Protein AF-A0A9W9JEL5-F1 (afdb_monomer)

Sequence (141 aa):
MINNSTTWATFFTIDSSAPKVDLIAATANKACPGEYGVVIDVTDKIFEVPSGVQWSGGKWTNNTCVVVATSTPTATPDPCRVHIDKAAVSGMEASITARICLGIVPPDYCPEDENSAIKQVALAGICCLLAAVGALGFFLA

Mean predicted aligned error: 15.76 Å

Secondary structure (DSSP, 8-state):
-EEEETTTEEEE---TTPPPP-HHHHHHS----TTS-----EEEEEEEPPTT---TTHHHHTTEEEEEPP--TT----GGG----HHHHHHHHHHHHHHHHTSSS--TTSPP-TTHHHHHHHHHHHHHHHHHHHHHHHS--

Foldseek 3Di:
DWDDDPPPDIDDDDDPPDDDDPLQVVQVDQPDDQPDDFDWAWDPDKDAADPPDDDPCCVPPVNIDTDTDDGDPPDRDRPNVDHQDPVNVVVVVVSVLVVQCPDPDHDPPRPDDPCVVVVVVVVVVVVVVVVVVVVVVVVVD

Solvent-accessible surface area (backbone atoms only — not comparable to full-atom values): 9070 Å² total; per-residue (Å²): 97,80,50,80,50,97,74,91,44,80,48,72,62,77,66,91,85,56,76,84,81,56,57,46,66,67,33,67,54,75,82,52,75,73,84,74,66,82,63,77,54,74,48,97,46,76,41,76,62,59,90,90,62,91,55,89,59,28,89,79,44,81,37,45,46,72,40,63,54,85,76,62,95,78,60,77,42,61,78,55,74,49,71,48,51,72,66,57,50,52,49,51,52,51,52,52,49,55,55,49,48,70,41,96,78,48,61,89,88,42,80,83,59,87,65,53,59,61,64,54,50,56,58,55,51,53,57,55,52,53,53,52,54,53,56,54,54,63,74,75,105

Organism: NCBI:txid70096

Radius of gyration: 23.56 Å; Cα contacts (8 Å, |Δi|>4): 93; chains: 1; bounding box: 64×42×49 Å

InterPro domains:
  IPR055560 Domain of unknown function DUF7136 [PF23584] (2-110)

pLDDT: mean 70.76, std 15.72, range [39.09, 92.56]

Structure (mmCIF, N/CA/C/O backbone):
data_AF-A0A9W9JEL5-F1
#
_entry.id   AF-A0A9W9JEL5-F1
#
loop_
_atom_site.group_PDB
_atom_site.id
_atom_site.type_symbol
_atom_site.label_atom_id
_atom_site.label_alt_id
_atom_site.label_comp_id
_atom_site.label_asym_id
_atom_site.label_entity_id
_atom_site.label_seq_id
_atom_site.pdbx_PDB_ins_code
_atom_site.Cartn_x
_atom_site.Cartn_y
_atom_site.Cartn_z
_atom_site.occupancy
_atom_site.B_iso_or_equiv
_atom_site.auth_seq_id
_atom_site.auth_comp_id
_atom_site.auth_asym_id
_atom_site.auth_atom_id
_atom_site.pdbx_PDB_model_num
ATOM 1 N N . MET A 1 1 ? 11.917 -10.452 12.059 1.00 39.09 1 MET A N 1
ATOM 2 C CA . MET A 1 1 ? 12.324 -9.684 13.261 1.00 39.09 1 MET A CA 1
ATOM 3 C C . MET A 1 1 ? 11.800 -8.266 13.101 1.00 39.09 1 MET A C 1
ATOM 5 O O . MET A 1 1 ? 12.069 -7.669 12.066 1.00 39.09 1 MET A O 1
ATOM 9 N N . ILE A 1 2 ? 10.995 -7.780 14.047 1.00 44.16 2 ILE A N 1
ATOM 10 C CA . ILE A 1 2 ? 10.493 -6.398 14.054 1.00 44.16 2 ILE A CA 1
ATOM 11 C C . ILE A 1 2 ? 11.455 -5.594 14.926 1.00 44.16 2 ILE A C 1
ATOM 13 O O . ILE A 1 2 ? 11.662 -5.965 16.079 1.00 44.16 2 ILE A O 1
ATOM 17 N N . ASN A 1 3 ? 12.067 -4.543 14.381 1.00 47.16 3 ASN A N 1
ATOM 18 C CA . ASN A 1 3 ? 12.926 -3.645 15.152 1.00 47.16 3 ASN A CA 1
ATOM 19 C C . ASN A 1 3 ? 12.360 -2.222 15.092 1.00 47.16 3 ASN A C 1
ATOM 21 O O . ASN A 1 3 ? 11.987 -1.739 14.020 1.00 47.16 3 ASN A O 1
ATOM 25 N N . ASN A 1 4 ? 12.264 -1.579 16.253 1.00 40.62 4 ASN A N 1
ATOM 26 C CA . ASN A 1 4 ? 11.774 -0.215 16.396 1.00 40.62 4 ASN A CA 1
ATOM 27 C C . ASN A 1 4 ? 12.989 0.715 16.453 1.00 40.62 4 ASN A C 1
ATOM 29 O O . ASN A 1 4 ? 13.763 0.663 17.408 1.00 40.62 4 ASN A O 1
ATOM 33 N N . SER A 1 5 ? 13.178 1.541 15.424 1.00 47.47 5 SER A N 1
ATOM 34 C CA . SER A 1 5 ? 14.114 2.657 15.508 1.00 47.47 5 SER A CA 1
ATOM 35 C C . SER A 1 5 ? 13.356 3.895 15.976 1.00 47.47 5 SER A C 1
ATOM 37 O O . SER A 1 5 ? 12.233 4.149 15.545 1.00 47.47 5 SER A O 1
ATOM 39 N N . THR A 1 6 ? 14.001 4.710 16.811 1.00 51.88 6 THR A N 1
ATOM 40 C CA . THR A 1 6 ? 13.500 5.986 17.362 1.00 51.88 6 THR A CA 1
ATOM 41 C C . THR A 1 6 ? 13.006 6.996 16.311 1.00 51.88 6 THR A C 1
ATOM 43 O O . THR A 1 6 ? 12.434 8.023 16.659 1.00 51.88 6 THR A O 1
ATOM 46 N N . THR A 1 7 ? 13.172 6.702 15.024 1.00 47.88 7 THR A N 1
ATOM 47 C CA . THR A 1 7 ? 12.652 7.423 13.861 1.00 47.88 7 THR A CA 1
ATOM 48 C C . THR A 1 7 ? 11.224 7.011 13.470 1.00 47.88 7 THR A C 1
ATOM 50 O O . THR A 1 7 ? 10.997 6.758 12.298 1.00 47.88 7 THR A O 1
ATOM 53 N N . TRP A 1 8 ? 10.263 6.915 14.403 1.00 56.91 8 TRP A N 1
ATOM 54 C CA . TRP A 1 8 ? 8.822 6.651 14.133 1.00 56.91 8 TRP A CA 1
ATOM 55 C C . TRP A 1 8 ? 8.512 5.626 13.017 1.00 56.91 8 TRP A C 1
ATOM 57 O O . TRP A 1 8 ? 7.495 5.717 12.330 1.00 56.91 8 TRP A O 1
ATOM 67 N N . ALA A 1 9 ? 9.393 4.651 12.811 1.00 49.25 9 ALA A N 1
ATOM 68 C CA . ALA A 1 9 ? 9.358 3.741 11.682 1.00 49.25 9 ALA A CA 1
ATOM 69 C C . ALA A 1 9 ? 9.508 2.329 12.221 1.00 49.25 9 ALA A C 1
ATOM 71 O O . ALA A 1 9 ? 10.389 2.034 13.030 1.00 49.25 9 ALA A O 1
ATOM 72 N N . THR A 1 10 ? 8.617 1.455 11.772 1.00 49.75 10 THR A N 1
ATOM 73 C CA . THR A 1 10 ? 8.676 0.035 12.100 1.00 49.75 10 THR A CA 1
ATOM 74 C C . THR A 1 10 ? 9.256 -0.696 10.905 1.00 49.75 10 THR A C 1
ATOM 76 O O . THR A 1 10 ? 8.650 -0.714 9.835 1.00 49.75 10 THR A O 1
ATOM 79 N N . PHE A 1 11 ? 10.428 -1.298 11.090 1.00 61.59 11 PHE A N 1
ATOM 80 C CA . PHE A 1 11 ? 11.055 -2.133 10.073 1.00 61.59 11 PHE A CA 1
ATOM 81 C C . PHE A 1 11 ? 10.802 -3.602 10.394 1.00 61.59 11 PHE A C 1
ATOM 83 O O . PHE A 1 11 ? 10.961 -4.041 11.537 1.00 61.59 11 PHE A O 1
ATOM 90 N N . PHE A 1 12 ? 10.436 -4.372 9.373 1.00 56.09 12 PHE A N 1
ATOM 91 C CA . PHE A 1 12 ? 10.282 -5.815 9.479 1.00 56.09 12 PHE A CA 1
ATOM 92 C C . PHE A 1 12 ? 10.898 -6.510 8.265 1.00 56.09 12 PHE A C 1
ATOM 94 O O . PHE A 1 12 ? 10.815 -6.030 7.137 1.00 56.09 12 PHE A O 1
ATOM 101 N N . THR A 1 13 ? 11.527 -7.653 8.520 1.00 67.31 13 THR A N 1
ATOM 102 C CA . THR A 1 13 ? 12.067 -8.546 7.488 1.00 67.31 13 THR A CA 1
ATOM 103 C C . THR A 1 13 ? 11.150 -9.750 7.351 1.00 67.31 13 THR A C 1
ATOM 105 O O . THR A 1 13 ? 10.830 -10.386 8.361 1.00 67.31 13 THR A O 1
ATOM 108 N N . ILE A 1 14 ? 10.763 -10.059 6.116 1.00 68.94 14 ILE A N 1
ATOM 109 C CA . ILE A 1 14 ? 10.078 -11.300 5.748 1.00 68.94 14 ILE A CA 1
ATOM 110 C C . ILE A 1 14 ? 11.075 -12.268 5.112 1.00 68.94 14 ILE A C 1
ATOM 112 O O . ILE A 1 14 ? 12.046 -11.842 4.486 1.00 68.94 14 ILE A O 1
ATOM 116 N N . ASP A 1 15 ? 10.841 -13.563 5.297 1.00 75.88 15 ASP A N 1
ATOM 117 C CA . ASP A 1 15 ? 11.594 -14.610 4.609 1.00 75.88 15 ASP A CA 1
ATOM 118 C C . ASP A 1 15 ? 11.243 -14.591 3.112 1.00 75.88 15 ASP A C 1
ATOM 120 O O . ASP A 1 15 ? 10.078 -14.410 2.754 1.00 75.88 15 ASP A O 1
ATOM 124 N N . SER A 1 16 ? 12.225 -14.774 2.228 1.00 74.06 16 SER A N 1
ATOM 125 C CA . SER A 1 16 ? 11.981 -14.826 0.781 1.00 74.06 16 SER A CA 1
ATOM 126 C C . SER A 1 16 ? 11.161 -16.049 0.358 1.00 74.06 16 SER A C 1
ATOM 128 O O . SER A 1 16 ? 10.552 -16.032 -0.708 1.00 74.06 16 SER A O 1
ATOM 130 N N . SER A 1 17 ? 11.116 -17.091 1.191 1.00 80.56 17 SER A N 1
ATOM 131 C CA . SER A 1 17 ? 10.272 -18.276 1.014 1.00 80.56 17 SER A CA 1
ATOM 132 C C . SER A 1 17 ? 8.853 -18.110 1.567 1.00 80.56 17 SER A C 1
ATOM 134 O O . SER A 1 17 ? 8.041 -19.033 1.461 1.00 80.56 17 SER A O 1
ATOM 136 N N . ALA A 1 18 ? 8.533 -16.952 2.157 1.00 77.50 18 ALA A N 1
ATOM 137 C CA . ALA A 1 18 ? 7.209 -16.710 2.704 1.00 77.50 18 ALA A CA 1
ATOM 138 C C . ALA A 1 18 ? 6.138 -16.791 1.598 1.00 77.50 18 ALA A C 1
ATOM 140 O O . ALA A 1 18 ? 6.316 -16.230 0.512 1.00 77.50 18 ALA A O 1
ATOM 141 N N . PRO A 1 19 ? 5.005 -17.466 1.860 1.00 78.94 19 PRO A N 1
ATOM 142 C CA . PRO A 1 19 ? 3.914 -17.527 0.903 1.00 78.94 19 PRO A CA 1
ATOM 143 C C . PRO A 1 19 ? 3.362 -16.125 0.634 1.00 78.94 19 PRO A C 1
ATOM 145 O O . PRO A 1 19 ? 3.309 -15.272 1.525 1.00 78.94 19 PRO A O 1
ATOM 148 N N . LYS A 1 20 ? 2.908 -15.898 -0.604 1.00 81.69 20 LYS A N 1
ATOM 149 C CA . LYS A 1 20 ? 2.214 -14.660 -0.963 1.00 81.69 20 LYS A CA 1
ATOM 150 C C . LYS A 1 20 ? 0.987 -14.505 -0.064 1.00 81.69 20 LYS A C 1
ATOM 152 O O . LYS A 1 20 ? 0.172 -15.419 0.047 1.00 81.69 20 LYS A O 1
ATOM 157 N N . VAL A 1 21 ? 0.866 -13.344 0.572 1.00 82.31 21 VAL A N 1
ATOM 158 C CA . VAL A 1 21 ? -0.280 -13.034 1.429 1.00 82.31 21 VAL A CA 1
ATOM 159 C C . VAL A 1 21 ? -1.512 -12.838 0.551 1.00 82.31 21 VAL A C 1
ATOM 161 O O . VAL A 1 21 ? -1.524 -11.971 -0.324 1.00 82.31 21 VAL A O 1
ATOM 164 N N . ASP A 1 22 ? -2.556 -13.624 0.797 1.00 87.38 22 ASP A N 1
ATOM 165 C CA . ASP A 1 22 ? -3.878 -13.385 0.224 1.00 87.38 22 ASP A CA 1
ATOM 166 C C . ASP A 1 22 ? -4.597 -12.320 1.061 1.00 87.38 22 ASP A C 1
ATOM 168 O O . ASP A 1 22 ? -5.161 -12.608 2.117 1.00 87.38 22 ASP A O 1
ATOM 172 N N . LEU A 1 23 ? -4.539 -11.069 0.600 1.00 87.25 23 LEU A N 1
ATOM 173 C CA . LEU A 1 23 ? -5.147 -9.922 1.281 1.00 87.25 23 LEU A CA 1
ATOM 174 C C . LEU A 1 23 ? -6.680 -10.012 1.342 1.00 87.25 23 LEU A C 1
ATOM 176 O O . LEU A 1 23 ? -7.284 -9.501 2.286 1.00 87.25 23 LEU A O 1
ATOM 180 N N . ILE A 1 24 ? -7.307 -10.672 0.363 1.00 88.56 24 ILE A N 1
ATOM 181 C CA . ILE A 1 24 ? -8.762 -10.842 0.325 1.00 88.56 24 ILE A CA 1
ATOM 182 C C . ILE A 1 24 ? -9.154 -11.840 1.413 1.00 88.56 24 ILE A C 1
ATOM 184 O O . ILE A 1 24 ? -9.988 -11.534 2.261 1.00 88.56 24 ILE A O 1
ATOM 188 N N . ALA A 1 25 ? -8.501 -13.004 1.457 1.00 85.88 25 ALA A N 1
ATOM 189 C CA . ALA A 1 25 ? -8.753 -14.005 2.491 1.00 85.88 25 ALA A CA 1
ATOM 190 C C . ALA A 1 25 ? -8.387 -13.499 3.898 1.00 85.88 25 ALA A C 1
ATOM 192 O O . ALA A 1 25 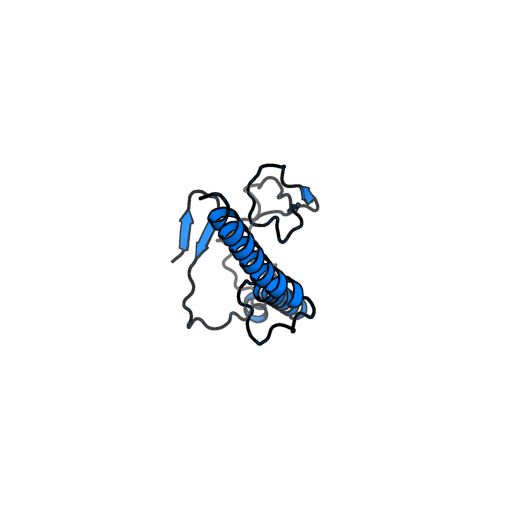? -9.130 -13.742 4.851 1.00 85.88 25 ALA A O 1
ATOM 193 N N . ALA A 1 26 ? -7.286 -12.752 4.027 1.00 81.62 26 ALA A N 1
ATOM 194 C CA . ALA A 1 26 ? -6.841 -12.175 5.296 1.00 81.62 26 ALA A CA 1
ATOM 195 C C . ALA A 1 26 ? -7.844 -11.170 5.882 1.00 81.62 26 ALA A C 1
ATOM 197 O O . ALA A 1 26 ? -7.905 -11.016 7.098 1.00 81.62 26 ALA A O 1
ATOM 198 N N . THR A 1 27 ? -8.640 -10.512 5.034 1.00 82.56 27 THR A N 1
ATOM 199 C CA . THR A 1 27 ? -9.666 -9.542 5.452 1.00 82.56 27 THR A CA 1
ATOM 200 C C . THR A 1 27 ? -11.094 -10.090 5.383 1.00 82.56 27 THR A C 1
ATOM 202 O O . THR A 1 27 ? -12.037 -9.424 5.804 1.00 82.56 27 THR A O 1
ATOM 205 N N . ALA A 1 28 ? -11.282 -11.321 4.894 1.00 80.62 28 ALA A N 1
ATOM 206 C CA . ALA A 1 28 ? -12.590 -11.972 4.817 1.00 80.62 28 ALA A CA 1
ATOM 207 C C . ALA A 1 28 ? -13.082 -12.483 6.182 1.00 80.62 28 ALA A C 1
ATOM 209 O O . ALA A 1 28 ? -14.282 -12.463 6.462 1.00 80.62 28 ALA A O 1
ATOM 210 N N . ASN A 1 29 ? -12.164 -12.936 7.042 1.00 69.25 29 ASN A N 1
ATOM 211 C CA . ASN A 1 29 ? -12.496 -13.480 8.356 1.00 69.25 29 ASN A CA 1
ATOM 212 C C . ASN A 1 29 ? -12.408 -12.394 9.432 1.00 69.25 29 ASN A C 1
ATOM 214 O O . ASN A 1 29 ? -11.336 -11.870 9.710 1.00 69.25 29 ASN A O 1
ATOM 218 N N . LYS A 1 30 ? -13.524 -12.125 10.121 1.00 65.44 30 LYS A N 1
ATOM 219 C CA . LYS A 1 30 ? -13.614 -11.156 11.233 1.00 65.44 30 LYS A CA 1
ATOM 220 C C . LYS A 1 30 ? -12.932 -11.624 12.533 1.00 65.44 30 LYS A C 1
ATOM 222 O O . LYS A 1 30 ? -13.301 -11.193 13.622 1.00 65.44 30 LYS A O 1
ATOM 227 N N . ALA A 1 31 ? -11.979 -12.547 12.449 1.00 67.12 31 ALA A N 1
ATOM 228 C CA . ALA A 1 31 ? -11.227 -13.036 13.597 1.00 67.12 31 ALA A CA 1
ATOM 229 C C . ALA A 1 31 ? -9.967 -12.181 13.773 1.00 67.12 31 ALA A C 1
ATOM 231 O O . ALA A 1 31 ? -8.852 -12.641 13.546 1.00 67.12 31 ALA A O 1
ATOM 232 N N . CYS A 1 32 ? -10.155 -10.915 14.138 1.00 67.50 32 CYS A N 1
ATOM 233 C CA . CYS A 1 32 ? -9.053 -10.020 14.458 1.00 67.50 32 CYS A CA 1
ATOM 234 C C . CYS A 1 32 ? -8.934 -9.916 15.984 1.00 67.50 32 CYS A C 1
ATOM 236 O O . CYS A 1 32 ? -9.953 -9.733 16.655 1.00 67.50 32 CYS A O 1
ATOM 238 N N . PRO A 1 33 ? -7.728 -10.006 16.561 1.00 63.06 33 PRO A N 1
ATOM 239 C CA . PRO A 1 33 ? -7.555 -9.725 17.975 1.00 63.06 33 PRO A CA 1
ATOM 240 C C . PRO A 1 33 ? -7.873 -8.246 18.233 1.00 63.06 33 PRO A C 1
ATOM 242 O O . PRO A 1 33 ? -7.195 -7.365 17.711 1.00 63.06 33 PRO A O 1
ATOM 245 N N . GLY A 1 34 ? -8.910 -7.972 19.029 1.00 57.62 34 GLY A N 1
ATOM 246 C CA . GLY A 1 34 ? -9.386 -6.610 19.320 1.00 57.62 34 GLY A CA 1
ATOM 247 C C . GLY A 1 34 ? -8.457 -5.776 20.212 1.00 57.62 34 GLY A C 1
ATOM 248 O O . GLY A 1 34 ? -8.752 -4.617 20.483 1.00 57.62 34 GLY A O 1
ATOM 249 N N . GLU A 1 35 ? -7.347 -6.350 20.680 1.00 59.69 35 GLU A N 1
ATOM 250 C CA . GLU A 1 35 ? -6.475 -5.741 21.694 1.00 59.69 35 GLU A CA 1
ATOM 251 C C . GLU A 1 35 ? -5.185 -5.130 21.125 1.00 59.69 35 GLU A C 1
ATOM 253 O O . GLU A 1 35 ? -4.487 -4.404 21.830 1.00 59.69 35 GLU A O 1
ATOM 258 N N . TYR A 1 36 ? -4.864 -5.370 19.848 1.00 62.03 36 TYR A N 1
ATOM 259 C CA . TYR A 1 36 ? -3.606 -4.915 19.250 1.00 62.03 36 TYR A CA 1
ATOM 260 C C . TYR A 1 36 ? -3.865 -3.995 18.060 1.00 62.03 36 TYR A C 1
ATOM 262 O O . TYR A 1 36 ? -4.008 -4.441 16.923 1.00 62.03 36 TYR A O 1
ATOM 270 N N . GLY A 1 37 ? -3.896 -2.688 18.307 1.00 62.44 37 GLY A N 1
ATOM 271 C CA . GLY A 1 37 ? -3.939 -1.707 17.232 1.00 62.44 37 GLY A CA 1
ATOM 272 C C . GLY A 1 37 ? -3.723 -0.282 17.717 1.00 62.44 37 GLY A C 1
ATOM 273 O O . GLY A 1 37 ? -4.041 0.063 18.851 1.00 62.44 37 GLY A O 1
ATOM 274 N N . VAL A 1 38 ? -3.173 0.547 16.837 1.00 68.94 38 VAL A N 1
ATOM 275 C CA . VAL A 1 38 ? -3.138 2.001 17.000 1.00 68.94 38 VAL A CA 1
ATOM 276 C C . VAL A 1 38 ? -4.077 2.566 15.950 1.00 68.94 38 VAL A C 1
ATOM 278 O O . VAL A 1 38 ? -3.919 2.272 14.764 1.00 68.94 38 VAL A O 1
ATOM 28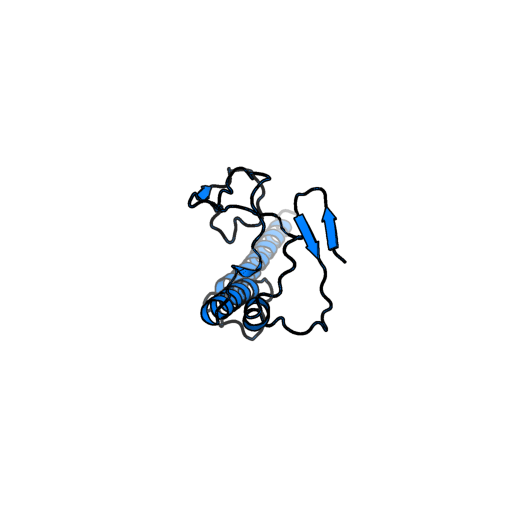1 N N . VAL A 1 39 ? -5.064 3.352 16.374 1.00 71.69 39 VAL A N 1
ATOM 282 C CA . VAL A 1 39 ? -5.939 4.053 15.435 1.00 71.69 39 VAL A CA 1
ATOM 283 C C . VAL A 1 39 ? -5.239 5.328 14.98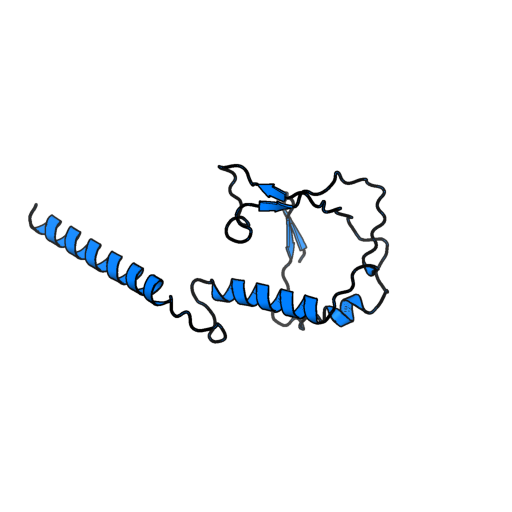6 1.00 71.69 39 VAL A C 1
ATOM 285 O O . VAL A 1 39 ? -4.841 6.157 15.805 1.00 71.69 39 VAL A O 1
ATOM 288 N N . ILE A 1 40 ? -5.073 5.456 13.673 1.00 77.06 40 ILE A N 1
ATOM 289 C CA . ILE A 1 40 ? -4.549 6.653 13.024 1.00 77.06 40 ILE A CA 1
ATOM 290 C C . ILE A 1 40 ? -5.669 7.193 12.145 1.00 77.06 40 ILE A C 1
ATOM 292 O O . ILE A 1 40 ? -5.950 6.646 11.079 1.00 77.06 40 ILE A O 1
ATOM 296 N N . ASP A 1 41 ? -6.314 8.259 12.603 1.00 78.25 41 ASP A N 1
ATOM 297 C CA . ASP A 1 41 ? -7.353 8.925 11.830 1.00 78.25 41 ASP A CA 1
ATOM 298 C C . ASP A 1 41 ? -6.701 9.799 10.763 1.00 78.25 41 ASP A C 1
ATOM 300 O O . ASP A 1 41 ? -6.028 10.785 11.056 1.00 78.25 41 ASP A O 1
ATOM 304 N N . VAL A 1 42 ? -6.878 9.417 9.504 1.00 84.06 42 VAL A N 1
ATOM 305 C CA . VAL A 1 42 ? -6.397 10.178 8.352 1.00 84.06 42 VAL A CA 1
ATOM 306 C C . VAL A 1 42 ? -7.476 11.189 7.969 1.00 84.06 42 VAL A C 1
ATOM 308 O O . VAL A 1 42 ? -8.638 10.824 7.812 1.00 84.06 42 VAL A O 1
ATOM 311 N N . THR A 1 43 ? -7.113 12.463 7.847 1.00 87.62 43 THR A N 1
ATOM 312 C CA . THR A 1 43 ? -8.049 13.531 7.460 1.00 87.62 43 THR A CA 1
ATOM 313 C C . THR A 1 43 ? -8.048 13.745 5.948 1.00 87.62 43 THR A C 1
ATOM 315 O O . THR A 1 43 ? -7.099 13.368 5.267 1.00 87.62 43 THR A O 1
ATOM 318 N N . ASP A 1 44 ? -9.045 14.458 5.425 1.00 88.00 44 ASP A N 1
ATOM 319 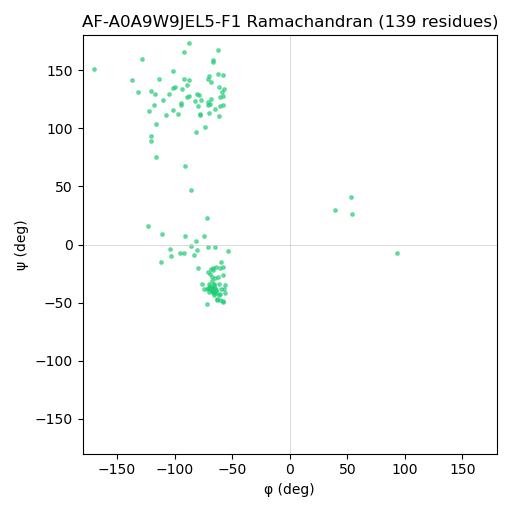C CA . ASP A 1 44 ? -9.099 14.839 4.003 1.00 88.00 44 ASP A CA 1
ATOM 320 C C . ASP A 1 44 ? -8.117 15.967 3.627 1.00 88.00 44 ASP A C 1
ATOM 322 O O . ASP A 1 44 ? -8.162 16.515 2.524 1.00 88.00 44 ASP A O 1
ATOM 326 N N . LYS A 1 45 ? -7.236 16.373 4.549 1.00 90.88 45 LYS A N 1
ATOM 327 C CA . LYS A 1 45 ? -6.285 17.461 4.322 1.00 90.88 45 LYS A CA 1
ATOM 328 C C . LYS A 1 45 ? -4.994 16.924 3.726 1.00 90.88 45 LYS A C 1
ATOM 330 O O . LYS A 1 45 ? -4.328 16.067 4.307 1.00 90.88 45 LYS A O 1
ATOM 335 N N . ILE A 1 46 ? -4.606 17.523 2.609 1.00 90.81 46 ILE A N 1
ATOM 336 C CA . ILE A 1 46 ? -3.293 17.350 2.000 1.00 90.81 46 ILE A CA 1
ATOM 337 C C . ILE A 1 46 ? -2.371 18.462 2.497 1.00 90.81 46 ILE A C 1
ATOM 339 O O . ILE A 1 46 ? -2.756 19.630 2.541 1.00 90.81 46 ILE A O 1
ATOM 343 N N . PHE A 1 47 ? -1.161 18.091 2.890 1.00 89.94 47 PHE A N 1
ATOM 344 C CA . PHE A 1 47 ? -0.118 18.991 3.351 1.00 89.94 47 PHE A CA 1
ATOM 345 C C . PHE A 1 47 ? 1.075 18.922 2.405 1.00 89.94 47 PHE A C 1
ATOM 347 O O . PHE A 1 47 ? 1.571 17.840 2.089 1.00 89.94 47 PHE A O 1
ATOM 354 N N . GLU A 1 48 ? 1.537 20.082 1.953 1.00 92.25 48 GLU A N 1
ATOM 355 C CA . GLU A 1 48 ? 2.765 20.186 1.172 1.00 92.25 48 GLU A CA 1
ATOM 356 C C . GLU A 1 48 ? 3.970 20.104 2.102 1.00 92.25 48 GLU A C 1
ATOM 358 O O . GLU A 1 48 ? 4.071 20.822 3.098 1.00 92.25 48 GLU A O 1
ATOM 363 N N . VAL A 1 49 ? 4.903 19.216 1.779 1.00 88.44 49 VAL A N 1
ATOM 364 C CA . VAL A 1 49 ? 6.127 19.058 2.551 1.00 88.44 49 VAL A CA 1
ATOM 365 C C . VAL A 1 49 ? 6.997 20.311 2.376 1.00 88.44 49 VAL A C 1
ATOM 367 O O . VAL A 1 49 ? 7.318 20.665 1.238 1.00 88.44 49 VAL A O 1
ATOM 370 N N . PRO A 1 50 ? 7.405 20.984 3.473 1.00 88.44 50 PRO A N 1
ATOM 371 C CA . PRO A 1 50 ? 8.163 22.225 3.401 1.00 88.44 50 PRO A CA 1
ATOM 372 C C . PRO A 1 50 ? 9.472 22.079 2.625 1.00 88.44 50 PRO A C 1
ATOM 374 O O . PRO A 1 50 ? 10.164 21.059 2.717 1.00 88.44 50 PRO A O 1
ATOM 377 N N . SER A 1 51 ? 9.861 23.140 1.913 1.00 83.19 51 SER A N 1
ATOM 378 C CA . SER A 1 51 ? 11.139 23.174 1.202 1.00 83.19 51 SER A CA 1
ATOM 379 C C . SER A 1 51 ? 12.305 22.977 2.175 1.00 83.19 51 SER A C 1
ATOM 381 O O . SER A 1 51 ? 12.378 23.657 3.198 1.00 83.19 51 SER A O 1
ATOM 383 N N . GLY A 1 52 ? 13.233 22.079 1.845 1.00 81.38 52 GLY A N 1
ATOM 384 C CA . GLY A 1 52 ? 14.396 21.772 2.684 1.00 81.38 52 GLY A CA 1
ATOM 385 C C . GLY A 1 52 ? 14.193 20.599 3.647 1.00 81.38 52 GLY A C 1
ATOM 386 O O . GLY A 1 52 ? 15.165 20.139 4.243 1.00 81.38 52 GLY A O 1
ATOM 387 N N . VAL A 1 53 ? 12.977 20.054 3.758 1.00 82.69 53 VAL A N 1
ATOM 388 C CA . VAL A 1 53 ? 12.758 18.773 4.441 1.00 82.69 53 VAL A CA 1
ATOM 389 C C . VAL A 1 53 ? 13.142 17.638 3.497 1.00 82.69 53 VAL A C 1
ATOM 391 O O . VAL A 1 53 ? 12.552 17.465 2.429 1.00 82.69 53 VAL A O 1
ATOM 394 N N . GLN A 1 54 ? 14.129 16.835 3.893 1.00 78.25 54 GLN A N 1
ATOM 395 C CA . GLN A 1 54 ? 14.492 15.638 3.145 1.00 78.25 54 GLN A CA 1
ATOM 396 C C . GLN A 1 54 ? 13.421 14.565 3.356 1.00 78.25 54 GLN A C 1
ATOM 398 O O . GLN A 1 54 ? 13.398 13.876 4.375 1.00 78.25 54 GLN A O 1
ATOM 403 N N . TRP A 1 55 ? 12.536 14.415 2.373 1.00 77.25 55 TRP A N 1
ATOM 404 C CA . TRP A 1 55 ? 11.471 13.424 2.405 1.00 77.25 55 TRP A CA 1
ATOM 405 C C . TRP A 1 55 ? 11.540 12.474 1.210 1.00 77.25 55 TRP A C 1
ATOM 407 O O . TRP A 1 55 ? 11.339 12.862 0.061 1.00 77.25 55 TRP A O 1
ATOM 417 N N . SER A 1 56 ? 11.791 11.194 1.485 1.00 74.56 56 SER A N 1
ATOM 418 C CA . SER A 1 56 ? 11.917 10.146 0.462 1.00 74.56 56 SER A CA 1
ATOM 419 C C . SER A 1 56 ? 10.611 9.849 -0.283 1.00 74.56 56 SER A C 1
ATOM 421 O O . SER A 1 56 ? 10.649 9.349 -1.408 1.00 74.56 56 SER A O 1
ATOM 423 N N . GLY A 1 57 ? 9.459 10.174 0.315 1.00 73.38 57 GLY A N 1
ATOM 424 C CA . GLY A 1 57 ? 8.150 10.028 -0.326 1.00 73.38 57 GLY A CA 1
ATOM 425 C C . GLY A 1 57 ? 7.907 11.038 -1.447 1.00 73.38 57 GLY A C 1
ATOM 426 O O . GLY A 1 57 ? 7.159 10.740 -2.374 1.00 73.38 57 GLY A O 1
ATOM 427 N N . GLY A 1 58 ? 8.607 12.175 -1.422 1.00 77.75 58 GLY A N 1
ATOM 428 C CA . GLY A 1 58 ? 8.328 13.327 -2.274 1.00 77.75 58 GLY A CA 1
ATOM 429 C C . GLY A 1 58 ? 8.356 13.048 -3.775 1.00 77.75 58 GLY A C 1
ATOM 430 O O . GLY A 1 58 ? 7.472 13.497 -4.503 1.00 77.75 58 GLY A O 1
ATOM 431 N N . LYS A 1 59 ? 9.296 12.201 -4.221 1.00 71.50 59 LYS A N 1
ATOM 432 C CA . LYS A 1 59 ? 9.411 11.745 -5.618 1.00 71.50 59 LYS A CA 1
ATOM 433 C C . LYS A 1 59 ? 8.142 11.047 -6.131 1.00 71.50 59 LYS A C 1
ATOM 435 O O . LYS A 1 59 ? 7.906 11.019 -7.332 1.00 71.50 59 LYS A O 1
ATOM 440 N N . TRP A 1 60 ? 7.351 10.464 -5.235 1.00 72.81 60 TRP A N 1
ATOM 441 C CA . TRP A 1 60 ? 6.230 9.583 -5.571 1.00 72.81 60 TRP A CA 1
ATOM 442 C C . TRP A 1 60 ? 4.867 10.174 -5.231 1.00 72.81 60 TRP A C 1
ATOM 444 O O . TRP A 1 60 ? 3.848 9.655 -5.675 1.00 72.81 60 TRP A O 1
ATOM 454 N N . THR A 1 61 ? 4.841 11.221 -4.415 1.00 78.69 61 THR A N 1
ATOM 455 C CA . THR A 1 61 ? 3.616 11.837 -3.893 1.00 78.69 61 THR A CA 1
ATOM 456 C C . THR A 1 61 ? 3.536 13.324 -4.230 1.00 78.69 61 THR A C 1
ATOM 458 O O . THR A 1 61 ? 2.781 14.062 -3.601 1.00 78.69 61 THR A O 1
ATOM 461 N N . ASN A 1 62 ? 4.342 13.793 -5.187 1.00 83.69 62 ASN A N 1
ATOM 462 C CA . ASN A 1 62 ? 4.445 15.206 -5.558 1.00 83.69 62 ASN A CA 1
ATOM 463 C C . ASN A 1 62 ? 4.735 16.114 -4.351 1.00 83.69 62 ASN A C 1
ATOM 465 O O . ASN A 1 62 ? 4.140 17.176 -4.217 1.00 83.69 62 ASN A O 1
ATOM 469 N N . ASN A 1 63 ? 5.617 15.680 -3.443 1.00 86.88 63 ASN A N 1
ATOM 470 C CA . ASN A 1 63 ? 5.908 16.380 -2.183 1.00 86.88 63 ASN A CA 1
ATOM 471 C C . ASN A 1 63 ? 4.669 16.677 -1.315 1.00 86.88 63 ASN A C 1
ATOM 473 O O . ASN A 1 63 ? 4.702 17.594 -0.501 1.00 86.88 63 ASN A O 1
ATOM 477 N N . THR A 1 64 ? 3.601 15.886 -1.426 1.00 89.69 64 THR A N 1
ATOM 478 C CA . THR A 1 64 ? 2.412 16.025 -0.574 1.00 89.69 64 THR A CA 1
ATOM 479 C C . THR A 1 64 ? 2.219 14.824 0.339 1.00 89.69 64 THR A C 1
ATOM 481 O O . THR A 1 64 ? 2.463 13.690 -0.070 1.00 89.69 64 THR A O 1
ATOM 484 N N . CYS A 1 65 ? 1.768 15.050 1.570 1.00 87.44 65 CYS A N 1
ATOM 485 C CA . CYS A 1 65 ? 1.383 14.010 2.519 1.00 87.44 65 CYS A CA 1
ATOM 486 C C . CYS A 1 65 ? -0.020 14.272 3.080 1.00 87.44 65 CYS A C 1
ATOM 488 O O . CYS A 1 65 ? -0.528 15.389 3.025 1.00 87.44 65 CYS A O 1
ATOM 490 N N . VAL A 1 66 ? -0.666 13.233 3.607 1.00 89.38 66 VAL A N 1
ATOM 491 C CA . VAL A 1 66 ? -1.989 13.372 4.226 1.00 89.38 66 VAL A CA 1
ATOM 492 C C . VAL A 1 66 ? -1.828 13.691 5.709 1.00 89.38 66 VAL A C 1
ATOM 494 O O . VAL A 1 66 ? -0.985 13.101 6.387 1.00 89.38 66 VAL A O 1
ATOM 497 N N . VAL A 1 67 ? -2.627 14.626 6.219 1.00 88.19 67 VAL A N 1
ATOM 498 C CA . VAL A 1 67 ? -2.599 15.012 7.633 1.00 88.19 67 VAL A CA 1
ATOM 499 C C . VAL A 1 67 ? -3.388 14.002 8.455 1.00 88.19 67 VAL A C 1
ATOM 501 O O . VAL A 1 67 ? -4.548 13.716 8.156 1.00 88.19 67 VAL A O 1
ATOM 504 N N . VAL A 1 68 ? -2.778 13.502 9.526 1.00 86.88 68 VAL A N 1
ATOM 505 C CA . VAL A 1 68 ? -3.464 12.688 10.534 1.00 86.88 68 VAL A CA 1
ATOM 506 C C . VAL A 1 68 ? -4.083 13.588 11.601 1.00 86.88 68 VAL A C 1
ATOM 508 O O . VAL A 1 68 ? -3.509 14.616 11.971 1.00 86.88 68 VAL A O 1
ATOM 511 N N . ALA A 1 69 ? -5.271 13.234 12.080 1.00 82.75 69 ALA A N 1
ATOM 512 C CA . ALA A 1 69 ? -5.893 13.916 13.199 1.00 82.75 69 ALA A CA 1
ATOM 513 C C . ALA A 1 69 ? -5.075 13.679 14.472 1.00 82.75 69 ALA A C 1
ATOM 515 O O . ALA A 1 69 ? -4.318 12.712 14.593 1.00 82.75 69 ALA A O 1
ATOM 516 N N . THR A 1 70 ? -5.229 14.575 15.443 1.00 75.81 70 THR A N 1
ATOM 517 C CA . THR A 1 70 ? -4.634 14.381 16.761 1.00 75.81 70 THR A CA 1
ATOM 518 C C . THR A 1 70 ? -5.200 13.101 17.366 1.00 75.81 70 THR A C 1
ATOM 520 O O . THR A 1 70 ? -6.408 12.983 17.554 1.00 75.81 70 THR A O 1
ATOM 523 N N . SER A 1 71 ? -4.326 12.139 17.648 1.00 62.50 71 SER A N 1
ATOM 524 C CA . SER A 1 71 ? -4.705 10.829 18.165 1.00 62.50 71 SER A CA 1
ATOM 525 C C . SER A 1 71 ? -5.404 10.968 19.516 1.00 62.50 71 SER A C 1
ATOM 527 O O . SER A 1 71 ? -4.772 11.310 20.518 1.00 62.50 71 SER A O 1
ATOM 529 N N . THR A 1 72 ? -6.704 10.688 19.557 1.00 56.12 72 THR A N 1
ATOM 530 C CA . THR A 1 72 ? -7.427 10.460 20.809 1.00 56.12 72 THR A CA 1
ATOM 531 C C . THR A 1 72 ? -7.107 9.054 21.324 1.00 56.12 72 THR A C 1
ATOM 533 O O . THR A 1 72 ? -7.361 8.088 20.604 1.00 56.12 72 THR A O 1
ATOM 536 N N . PRO A 1 73 ? -6.607 8.890 22.565 1.00 57.12 73 PRO A N 1
ATOM 537 C CA . PRO A 1 73 ? -6.251 7.580 23.132 1.00 57.12 73 PRO A CA 1
ATOM 538 C C . PRO A 1 73 ? -7.447 6.628 23.331 1.00 57.12 73 PRO A C 1
ATOM 540 O O . PRO A 1 73 ? -7.270 5.496 23.766 1.00 57.12 73 PRO A O 1
ATOM 543 N N . THR A 1 74 ? -8.663 7.080 23.025 1.00 55.94 74 THR A N 1
ATOM 544 C CA . THR A 1 74 ? -9.921 6.356 23.240 1.00 55.94 74 THR A CA 1
ATOM 545 C C . THR A 1 74 ? -10.404 5.582 22.013 1.00 55.94 74 THR A C 1
ATOM 547 O O . THR A 1 74 ? -11.403 4.872 22.103 1.00 55.94 74 THR A O 1
ATOM 550 N N . ALA A 1 75 ? -9.764 5.735 20.853 1.00 61.72 75 ALA A N 1
ATOM 551 C CA . ALA A 1 75 ? -10.229 5.067 19.646 1.00 61.72 75 ALA A CA 1
ATOM 552 C C . ALA A 1 75 ? -9.976 3.554 19.749 1.00 61.72 75 ALA A C 1
ATOM 554 O O . ALA A 1 75 ? -8.833 3.102 19.793 1.00 61.72 75 ALA A O 1
ATOM 555 N N . THR A 1 76 ? -11.056 2.774 19.814 1.00 70.06 76 THR A N 1
ATOM 556 C CA . THR A 1 76 ? -10.991 1.311 19.822 1.00 70.06 76 THR A CA 1
ATOM 557 C C . THR A 1 76 ? -10.540 0.829 18.443 1.00 70.06 76 THR A C 1
ATOM 559 O O . THR A 1 76 ? -11.215 1.133 17.456 1.00 70.06 76 THR A O 1
ATOM 562 N N . PRO A 1 77 ? -9.420 0.094 18.336 1.00 70.81 77 PRO A N 1
ATOM 563 C CA . PRO A 1 77 ? -9.008 -0.481 17.068 1.00 70.81 77 PRO A CA 1
ATOM 564 C C . PRO A 1 77 ? -10.075 -1.446 16.553 1.00 70.81 77 PRO A C 1
ATOM 566 O O . PRO A 1 77 ? -10.459 -2.382 17.249 1.00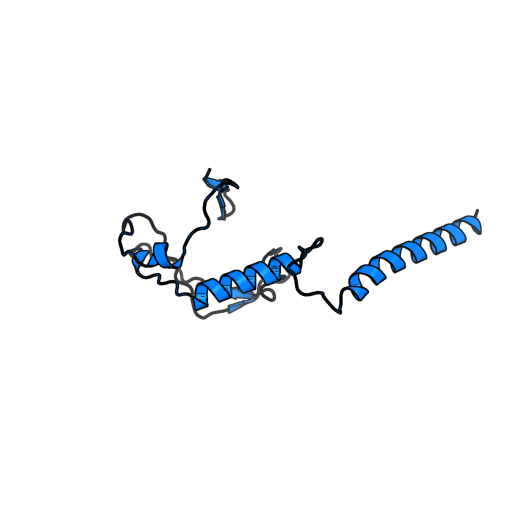 70.81 77 PRO A O 1
ATOM 569 N N . ASP A 1 78 ? -10.515 -1.241 15.313 1.00 75.06 78 ASP A N 1
ATOM 570 C CA . ASP A 1 78 ? -11.334 -2.208 14.581 1.00 75.06 78 ASP A CA 1
ATOM 571 C C . ASP A 1 78 ? -10.568 -2.699 13.344 1.00 75.06 78 ASP A C 1
ATOM 573 O O . ASP A 1 78 ? -10.842 -2.274 12.216 1.00 75.06 78 ASP A O 1
ATOM 577 N N . PRO A 1 79 ? -9.566 -3.578 13.531 1.00 70.69 79 PRO A N 1
ATOM 578 C CA . PRO A 1 79 ? -8.838 -4.182 12.416 1.00 70.69 79 PRO A CA 1
ATOM 579 C C . PRO A 1 79 ? -9.750 -4.999 11.484 1.00 70.69 79 PRO A C 1
ATOM 581 O O . PRO A 1 79 ? -9.403 -5.208 10.325 1.00 70.69 79 PRO A O 1
ATOM 584 N N . CYS A 1 80 ? -10.930 -5.411 11.955 1.00 76.88 80 CYS A N 1
ATOM 585 C CA . CYS A 1 80 ? -11.902 -6.187 11.189 1.00 76.88 80 CYS A CA 1
ATOM 586 C C . CYS A 1 80 ? -12.805 -5.338 10.286 1.00 76.88 80 CYS A C 1
ATOM 588 O O . CYS A 1 80 ? -13.531 -5.890 9.457 1.00 76.88 80 CYS A O 1
ATOM 590 N N . ARG A 1 81 ? -12.767 -4.007 10.413 1.00 76.56 81 ARG A N 1
ATOM 591 C CA . ARG A 1 81 ? -13.450 -3.090 9.491 1.00 76.56 81 ARG A CA 1
ATOM 592 C C . ARG A 1 81 ? -12.810 -3.070 8.106 1.00 76.56 81 ARG A C 1
ATOM 594 O O . ARG A 1 81 ? -13.469 -2.702 7.133 1.00 76.56 81 ARG A O 1
ATOM 601 N N . VAL A 1 82 ? -11.526 -3.408 8.008 1.00 80.75 82 VAL A N 1
ATOM 602 C CA . VAL A 1 82 ? -10.803 -3.374 6.738 1.00 80.75 82 VAL A CA 1
ATOM 603 C C . VAL A 1 82 ? -11.309 -4.501 5.847 1.00 80.75 82 VAL A C 1
ATOM 605 O O . VAL A 1 82 ? -11.192 -5.671 6.189 1.00 80.75 82 VAL A O 1
ATOM 608 N N . HIS A 1 83 ? -11.837 -4.133 4.684 1.00 86.25 83 HIS A N 1
ATOM 609 C CA . HIS A 1 83 ? -12.185 -5.059 3.618 1.00 86.25 83 HIS A CA 1
ATOM 610 C C . HIS A 1 83 ? -11.349 -4.715 2.391 1.00 86.25 83 HIS A C 1
ATOM 612 O O . HIS A 1 83 ? -11.428 -3.594 1.887 1.00 86.25 83 HIS A O 1
ATOM 618 N N . ILE A 1 84 ? -10.535 -5.663 1.929 1.00 88.25 84 ILE A N 1
ATOM 619 C CA . ILE A 1 84 ? -9.740 -5.499 0.714 1.00 88.25 84 ILE A CA 1
ATOM 620 C C . ILE A 1 84 ? -10.364 -6.376 -0.363 1.00 88.25 84 ILE A C 1
ATOM 622 O O . ILE A 1 84 ? -10.317 -7.603 -0.294 1.00 88.25 84 ILE A O 1
ATOM 626 N N . ASP A 1 85 ? -10.947 -5.732 -1.369 1.00 92.50 85 ASP A N 1
ATOM 627 C CA . ASP A 1 85 ? -11.496 -6.420 -2.528 1.00 92.50 85 ASP A CA 1
ATOM 628 C C . ASP A 1 85 ? -10.438 -6.640 -3.624 1.00 92.50 85 ASP A C 1
ATOM 630 O O . ASP A 1 85 ? -9.303 -6.155 -3.576 1.00 92.50 85 ASP A O 1
ATOM 634 N N . LYS A 1 86 ? -10.828 -7.386 -4.658 1.00 91.38 86 LYS A N 1
ATOM 635 C CA . LYS A 1 86 ? -9.953 -7.704 -5.789 1.00 91.38 86 LYS A CA 1
ATOM 636 C C . LYS A 1 86 ? -9.481 -6.461 -6.555 1.00 91.38 86 LYS A C 1
ATOM 638 O O . LYS A 1 86 ? -8.361 -6.468 -7.064 1.00 91.38 86 LYS A O 1
ATOM 643 N N . ALA A 1 87 ? -10.306 -5.419 -6.661 1.00 92.56 87 ALA A N 1
ATOM 644 C CA . ALA A 1 87 ? -9.938 -4.195 -7.367 1.00 92.56 87 ALA A CA 1
ATOM 645 C C . ALA A 1 87 ? -8.872 -3.419 -6.583 1.00 92.56 87 ALA A C 1
ATOM 647 O O . ALA A 1 87 ? -7.889 -2.969 -7.170 1.00 92.56 87 ALA A O 1
ATOM 648 N N . ALA A 1 88 ? -9.010 -3.348 -5.257 1.00 91.06 88 ALA A N 1
ATOM 649 C CA . ALA A 1 88 ? -8.015 -2.772 -4.366 1.00 91.06 88 ALA A CA 1
ATOM 650 C C . ALA A 1 88 ? -6.681 -3.528 -4.451 1.00 91.06 88 ALA A C 1
ATOM 652 O O . ALA A 1 88 ? -5.646 -2.891 -4.651 1.00 91.06 88 ALA A O 1
ATOM 653 N N . VAL A 1 89 ? -6.691 -4.869 -4.394 1.00 89.75 89 VAL A N 1
ATOM 654 C CA . VAL A 1 89 ? -5.467 -5.676 -4.586 1.00 89.75 89 VAL A CA 1
ATOM 655 C C . VAL A 1 89 ? -4.833 -5.391 -5.944 1.00 89.75 89 VAL A C 1
ATOM 657 O O . VAL A 1 89 ? -3.644 -5.090 -6.011 1.00 89.75 89 VAL A O 1
ATOM 660 N N . SER A 1 90 ? -5.620 -5.420 -7.021 1.00 89.81 90 SER A N 1
ATOM 661 C CA . SER A 1 90 ? -5.116 -5.154 -8.371 1.00 89.81 90 SER A CA 1
ATOM 662 C C . SER A 1 90 ? -4.509 -3.753 -8.497 1.00 89.81 90 SER A C 1
ATOM 664 O O . SER A 1 90 ? -3.490 -3.590 -9.164 1.00 89.81 90 SER A O 1
ATOM 666 N N . GLY A 1 91 ? -5.102 -2.743 -7.855 1.00 88.31 91 GLY A N 1
ATOM 667 C CA . GLY A 1 91 ? -4.565 -1.384 -7.822 1.00 88.31 91 GLY A CA 1
ATOM 668 C C . GLY A 1 91 ? -3.252 -1.284 -7.040 1.00 88.31 91 GLY A C 1
ATOM 669 O O . GLY A 1 91 ? -2.318 -0.614 -7.486 1.00 88.31 91 GLY A O 1
ATOM 670 N N . MET A 1 92 ? -3.140 -1.987 -5.907 1.00 87.19 92 MET A N 1
ATOM 671 C CA . MET A 1 92 ? -1.896 -2.068 -5.131 1.00 87.19 92 MET A CA 1
ATOM 672 C C . MET A 1 92 ? -0.783 -2.743 -5.936 1.00 87.19 92 MET A C 1
ATOM 674 O O . MET A 1 92 ? 0.321 -2.206 -6.012 1.00 87.19 92 MET A O 1
ATOM 678 N N . GLU A 1 93 ? -1.074 -3.878 -6.577 1.00 88.06 93 GLU A N 1
ATOM 679 C CA . GLU A 1 93 ? -0.118 -4.583 -7.435 1.00 88.06 93 GLU A CA 1
ATOM 680 C C . GLU A 1 93 ? 0.321 -3.715 -8.616 1.00 88.06 93 GLU A C 1
ATOM 682 O O . GLU A 1 93 ? 1.517 -3.612 -8.879 1.00 88.06 93 GLU A O 1
ATOM 687 N N . ALA A 1 94 ? -0.607 -3.014 -9.276 1.00 86.00 94 ALA A N 1
ATOM 688 C CA . ALA A 1 94 ? -0.277 -2.084 -10.355 1.00 86.00 94 ALA A CA 1
ATOM 689 C C . ALA A 1 94 ? 0.644 -0.946 -9.880 1.00 86.00 94 ALA A C 1
ATOM 691 O O . ALA A 1 94 ? 1.624 -0.624 -10.549 1.00 86.00 94 ALA A O 1
ATOM 692 N N . SER A 1 95 ? 0.376 -0.369 -8.703 1.00 83.94 95 SER A N 1
ATOM 693 C CA . SER A 1 95 ? 1.206 0.688 -8.109 1.00 83.94 95 SER A CA 1
ATOM 694 C C . SER A 1 95 ? 2.608 0.191 -7.736 1.00 83.94 95 SER A C 1
ATOM 696 O O . SER A 1 95 ? 3.606 0.864 -8.008 1.00 83.94 95 SER A O 1
ATOM 698 N N . ILE A 1 96 ? 2.711 -1.013 -7.162 1.00 85.00 96 ILE A N 1
ATOM 699 C CA . ILE A 1 96 ? 3.997 -1.652 -6.850 1.00 85.00 96 ILE A CA 1
ATOM 700 C C . ILE A 1 96 ? 4.776 -1.927 -8.137 1.00 85.00 96 ILE A C 1
ATOM 702 O O . ILE A 1 96 ? 5.947 -1.559 -8.224 1.00 85.00 96 ILE A O 1
ATOM 706 N N . THR A 1 97 ? 4.130 -2.508 -9.147 1.00 86.38 97 THR A N 1
ATOM 707 C CA . THR A 1 97 ? 4.735 -2.761 -10.458 1.00 86.38 97 THR A CA 1
ATOM 708 C C . THR A 1 97 ? 5.240 -1.467 -11.085 1.00 86.38 97 THR A C 1
ATOM 710 O O . THR A 1 97 ? 6.408 -1.400 -11.456 1.00 86.38 97 THR A O 1
ATOM 713 N N . ALA A 1 98 ? 4.430 -0.404 -11.110 1.00 83.44 98 ALA A N 1
ATOM 714 C CA . ALA A 1 98 ? 4.847 0.900 -11.622 1.00 83.44 98 ALA A CA 1
ATOM 715 C C . ALA A 1 98 ? 6.100 1.433 -10.903 1.00 83.44 98 ALA A C 1
ATOM 717 O O . ALA A 1 98 ? 7.024 1.928 -11.546 1.00 83.44 98 ALA A O 1
ATOM 718 N N . ARG A 1 99 ? 6.183 1.279 -9.575 1.00 77.50 99 ARG A N 1
ATOM 719 C CA . ARG A 1 99 ? 7.373 1.671 -8.800 1.00 77.50 99 ARG A CA 1
ATOM 720 C C . ARG A 1 99 ? 8.604 0.841 -9.145 1.00 77.50 99 ARG A C 1
ATOM 722 O O . ARG A 1 99 ? 9.685 1.408 -9.281 1.00 77.50 99 ARG A O 1
ATOM 729 N N . ILE A 1 100 ? 8.448 -0.474 -9.282 1.00 83.81 100 ILE A N 1
ATOM 730 C CA . ILE A 1 100 ? 9.548 -1.376 -9.641 1.00 83.81 100 ILE A CA 1
ATOM 731 C C . ILE A 1 100 ? 10.070 -1.047 -11.047 1.00 83.81 100 ILE A C 1
ATOM 733 O O . ILE A 1 100 ? 11.281 -0.957 -11.246 1.00 83.81 100 ILE A O 1
ATOM 737 N N . CYS A 1 101 ? 9.174 -0.772 -11.995 1.00 84.44 101 CYS A N 1
ATOM 738 C CA . CYS A 1 101 ? 9.536 -0.436 -13.371 1.0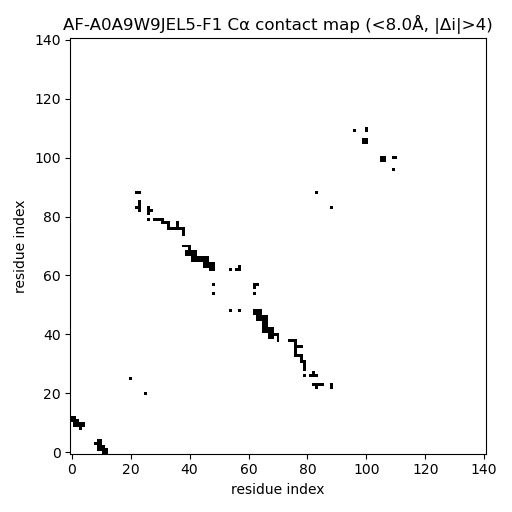0 84.44 101 CYS A CA 1
ATOM 739 C C . CYS A 1 101 ? 10.234 0.924 -13.519 1.00 84.44 101 CYS A C 1
ATOM 741 O O . CYS A 1 101 ? 10.985 1.131 -14.467 1.00 84.44 101 CYS A O 1
ATOM 743 N N . LEU A 1 102 ? 10.075 1.834 -12.554 1.00 80.25 102 LEU A N 1
ATOM 744 C CA . LEU A 1 102 ? 10.836 3.089 -12.496 1.00 80.25 102 LEU A CA 1
ATOM 745 C C . LEU A 1 102 ? 12.243 2.921 -11.884 1.00 80.25 102 LEU A C 1
ATOM 747 O O . LEU A 1 102 ? 12.967 3.908 -11.711 1.00 80.25 102 LEU A O 1
ATOM 751 N N . GLY A 1 103 ? 12.638 1.688 -11.550 1.00 74.12 103 GLY A N 1
ATOM 752 C CA . GLY A 1 103 ? 13.959 1.344 -11.037 1.00 74.12 103 GLY A CA 1
ATOM 753 C C . GLY A 1 103 ? 15.107 1.626 -12.016 1.00 74.12 103 GLY A C 1
ATOM 754 O O . GLY A 1 103 ? 14.921 1.897 -13.205 1.00 74.12 103 GLY A O 1
ATOM 755 N N . ILE A 1 104 ? 16.338 1.575 -11.495 1.00 74.12 104 ILE A N 1
ATOM 756 C CA . ILE A 1 104 ? 17.558 1.702 -12.314 1.00 74.12 104 ILE A CA 1
ATOM 757 C C . ILE A 1 104 ? 17.689 0.492 -13.247 1.00 74.12 104 ILE A C 1
ATOM 759 O O . ILE A 1 104 ? 18.017 0.662 -14.417 1.00 74.12 104 ILE A O 1
ATOM 763 N N . VAL A 1 105 ? 17.377 -0.699 -12.729 1.00 81.50 105 VAL A N 1
ATOM 764 C CA . VAL A 1 105 ? 17.352 -1.967 -13.464 1.00 81.50 105 VAL A CA 1
ATOM 765 C C . VAL A 1 105 ? 15.928 -2.525 -13.367 1.00 81.50 105 VAL A C 1
ATOM 767 O O . VAL A 1 105 ? 15.608 -3.186 -12.376 1.00 81.50 105 VAL A O 1
ATOM 770 N N . PRO A 1 106 ? 15.031 -2.165 -14.302 1.00 80.81 106 PRO A N 1
ATOM 771 C CA . PRO A 1 106 ? 13.667 -2.675 -14.306 1.00 80.81 106 PRO A CA 1
ATOM 772 C C . PRO A 1 106 ? 13.648 -4.169 -14.685 1.00 80.81 106 PRO A C 1
ATOM 774 O O . PRO A 1 106 ? 14.465 -4.591 -15.501 1.00 80.81 106 PRO A O 1
ATOM 777 N N . PRO A 1 107 ? 12.737 -4.973 -14.114 1.00 85.69 107 PRO A N 1
ATOM 778 C CA . PRO A 1 107 ? 12.509 -6.353 -14.545 1.00 85.69 107 PRO A CA 1
ATOM 779 C C . PRO A 1 107 ? 11.921 -6.467 -15.958 1.00 85.69 107 PRO A C 1
ATOM 781 O O . PRO A 1 107 ? 11.218 -5.570 -16.416 1.00 85.69 107 PRO A O 1
ATOM 784 N N . ASP A 1 108 ? 12.094 -7.631 -16.586 1.00 86.31 108 ASP A N 1
ATOM 785 C CA . ASP A 1 108 ? 11.670 -7.903 -17.972 1.00 86.31 108 ASP A CA 1
ATOM 786 C C . ASP A 1 108 ? 10.148 -7.849 -18.197 1.00 86.31 108 ASP A C 1
ATOM 788 O O . ASP A 1 108 ? 9.686 -7.706 -19.323 1.00 86.31 108 ASP A O 1
ATOM 792 N N . TYR A 1 109 ? 9.345 -7.971 -17.134 1.00 84.75 109 TYR A N 1
ATOM 793 C CA . TYR A 1 109 ? 7.883 -7.864 -17.217 1.00 84.75 109 TYR A CA 1
ATOM 794 C C . TYR A 1 109 ? 7.382 -6.413 -17.245 1.00 84.75 109 TYR A C 1
ATOM 796 O O . TYR A 1 109 ? 6.175 -6.175 -17.325 1.00 84.75 109 TYR A O 1
ATOM 804 N N . CYS A 1 110 ? 8.280 -5.438 -17.104 1.00 86.69 110 CYS A N 1
ATOM 805 C CA . CYS A 1 110 ? 7.925 -4.037 -17.221 1.00 86.69 110 CYS A CA 1
ATOM 806 C C . CYS A 1 110 ? 7.601 -3.687 -18.675 1.00 86.69 110 CYS A C 1
ATOM 808 O O . CYS A 1 110 ? 8.272 -4.183 -19.579 1.00 86.69 110 CYS A O 1
ATOM 810 N N . PRO A 1 111 ? 6.599 -2.824 -18.921 1.00 79.88 111 PRO A N 1
ATOM 811 C CA . PRO A 1 111 ? 6.356 -2.324 -20.265 1.00 79.88 111 PRO A CA 1
ATOM 812 C C . PRO A 1 111 ? 7.628 -1.649 -20.785 1.00 79.88 111 PRO A C 1
ATOM 814 O O . PRO A 1 111 ? 8.268 -0.886 -20.054 1.00 79.88 111 PRO A O 1
ATOM 817 N N . GLU A 1 112 ? 7.998 -1.957 -22.027 1.00 68.38 112 GLU A N 1
ATOM 818 C CA . GLU A 1 112 ? 9.128 -1.314 -22.687 1.00 68.38 112 GLU A CA 1
ATOM 819 C C . GLU A 1 112 ? 8.877 0.194 -22.729 1.00 68.38 112 GLU A C 1
ATOM 821 O O . GLU A 1 112 ? 7.865 0.669 -23.245 1.00 68.38 112 GLU A O 1
ATOM 826 N N . ASP A 1 113 ? 9.779 0.953 -22.115 1.00 58.06 113 ASP A N 1
ATOM 827 C CA . ASP A 1 113 ? 9.694 2.403 -22.124 1.00 58.06 113 ASP A CA 1
ATOM 828 C C . ASP A 1 113 ? 10.200 2.906 -23.481 1.00 58.06 113 ASP A C 1
ATOM 830 O O . ASP A 1 113 ? 11.400 2.835 -23.767 1.00 58.06 113 ASP A O 1
ATOM 834 N N . GLU A 1 114 ? 9.313 3.456 -24.313 1.00 51.59 114 GLU A N 1
ATOM 835 C CA . GLU A 1 114 ? 9.714 4.201 -25.514 1.00 51.59 114 GLU A CA 1
ATOM 836 C C . GLU A 1 114 ? 10.597 5.428 -25.159 1.00 51.59 114 GLU A C 1
ATOM 838 O O . GLU A 1 114 ? 11.320 5.934 -26.016 1.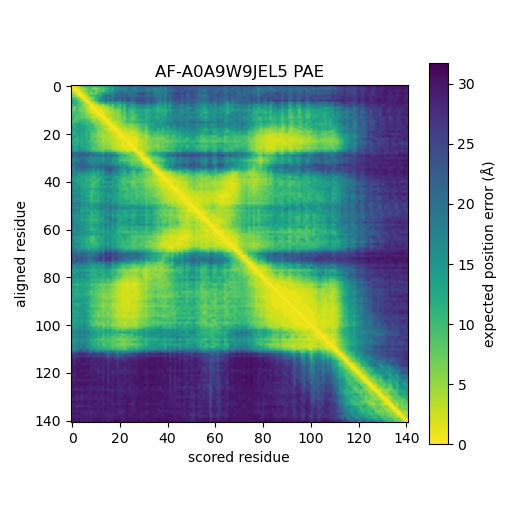00 51.59 114 GLU A O 1
ATOM 843 N N . ASN A 1 115 ? 10.644 5.867 -23.886 1.00 48.72 115 ASN A N 1
ATOM 844 C CA . ASN A 1 115 ? 11.573 6.895 -23.384 1.00 48.72 115 ASN A CA 1
ATOM 845 C C . ASN A 1 115 ? 12.904 6.351 -22.828 1.00 48.72 115 ASN A C 1
ATOM 847 O O . ASN A 1 115 ? 13.728 7.123 -22.318 1.00 48.72 115 ASN A O 1
ATOM 851 N N . SER A 1 116 ? 13.188 5.054 -22.970 1.00 49.47 116 SER A N 1
ATOM 852 C CA . SER A 1 116 ? 14.496 4.463 -22.633 1.00 49.47 116 SER A CA 1
ATOM 853 C C . SER A 1 116 ? 15.672 5.094 -23.403 1.00 49.47 116 SER A C 1
ATOM 855 O O . SER A 1 116 ? 16.813 5.066 -22.924 1.00 49.47 116 SER A O 1
ATOM 857 N N . ALA A 1 117 ? 15.397 5.778 -24.520 1.00 43.12 117 ALA A N 1
ATOM 858 C CA . ALA A 1 117 ? 16.363 6.602 -25.240 1.00 43.12 117 ALA A CA 1
ATOM 859 C C . ALA A 1 117 ? 16.994 7.698 -24.353 1.00 43.12 117 ALA A C 1
ATOM 861 O O . ALA A 1 117 ? 18.187 7.973 -24.471 1.00 43.12 117 ALA A O 1
ATOM 862 N N . ILE A 1 118 ? 16.255 8.282 -23.399 1.00 44.25 118 ILE A N 1
ATOM 863 C CA . ILE A 1 118 ? 16.764 9.376 -22.551 1.00 44.25 118 ILE A CA 1
ATOM 864 C C . ILE A 1 118 ? 17.827 8.867 -21.558 1.00 44.25 118 ILE A C 1
ATOM 866 O O . ILE A 1 118 ? 18.806 9.564 -21.282 1.00 44.25 118 ILE A O 1
ATOM 870 N N . LYS A 1 119 ? 17.700 7.623 -21.066 1.00 44.25 119 LYS A N 1
ATOM 871 C CA . LYS A 1 119 ? 18.703 7.005 -20.177 1.00 44.25 119 LYS A CA 1
ATOM 872 C C . LYS A 1 119 ? 19.991 6.632 -20.927 1.00 44.25 119 LYS A C 1
ATOM 874 O O . LYS A 1 119 ? 21.077 6.822 -20.382 1.00 44.25 119 LYS A O 1
ATOM 879 N N . GLN A 1 120 ? 19.894 6.153 -22.171 1.00 43.97 120 GLN A N 1
ATOM 880 C CA . GLN A 1 120 ? 21.071 5.833 -22.995 1.00 43.97 120 GLN A CA 1
ATOM 881 C C . GLN A 1 120 ? 21.822 7.089 -23.465 1.00 43.97 120 GLN A C 1
ATOM 883 O O . GLN A 1 120 ? 23.055 7.112 -23.455 1.00 43.97 120 GLN A O 1
ATOM 888 N N . VAL A 1 121 ? 21.099 8.162 -23.804 1.00 46.78 121 VAL A N 1
ATOM 889 C CA . VAL A 1 121 ? 21.696 9.438 -24.238 1.00 46.78 121 VAL A CA 1
ATOM 890 C C . VAL A 1 121 ? 22.478 10.114 -23.103 1.00 46.78 121 VAL A C 1
ATOM 892 O O . VAL A 1 121 ? 23.532 10.700 -23.354 1.00 46.78 121 VAL A O 1
ATOM 895 N N . ALA A 1 122 ? 22.040 9.974 -21.846 1.00 44.59 122 ALA A N 1
ATOM 896 C CA . ALA A 1 122 ? 22.764 10.515 -20.694 1.00 44.59 122 ALA A CA 1
ATOM 897 C C . ALA A 1 122 ? 24.141 9.852 -20.482 1.00 44.59 122 ALA A C 1
ATOM 899 O O . ALA A 1 122 ? 25.110 10.539 -20.158 1.00 44.59 122 ALA A O 1
ATOM 900 N N . LEU A 1 123 ? 24.256 8.538 -20.710 1.00 43.44 123 LEU A N 1
ATOM 901 C CA . LEU A 1 123 ? 25.523 7.813 -20.557 1.00 43.44 123 LEU A CA 1
ATOM 902 C C . LEU A 1 123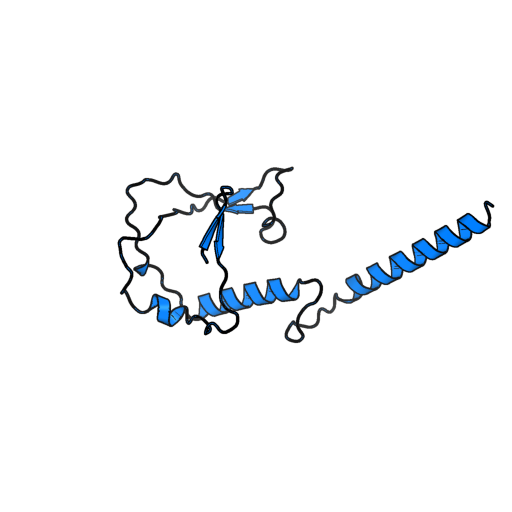 ? 26.494 8.110 -21.716 1.00 43.44 123 LEU A C 1
ATOM 904 O O . LEU A 1 123 ? 27.686 8.306 -21.486 1.00 43.44 123 LEU A O 1
ATOM 908 N N . ALA A 1 124 ? 25.981 8.232 -22.946 1.00 44.97 124 ALA A N 1
ATOM 909 C CA . ALA A 1 124 ? 26.781 8.607 -24.114 1.00 44.97 124 ALA A CA 1
ATOM 910 C C . ALA A 1 124 ? 27.300 10.060 -24.043 1.00 44.97 124 ALA A C 1
ATOM 912 O O . ALA A 1 124 ? 28.448 10.329 -24.401 1.00 44.97 124 ALA A O 1
ATOM 913 N N . GLY A 1 125 ? 26.494 10.999 -23.528 1.00 49.28 125 GLY A N 1
ATOM 914 C CA . GLY A 1 125 ? 26.876 12.411 -23.395 1.00 49.28 125 GLY A CA 1
ATOM 915 C C . GLY A 1 125 ? 28.016 12.661 -22.399 1.00 49.28 125 GLY A C 1
ATOM 916 O O . GLY A 1 125 ? 28.880 13.505 -22.646 1.00 49.28 125 GLY A O 1
ATOM 917 N N . ILE A 1 126 ? 28.073 11.891 -21.306 1.00 51.00 126 ILE A N 1
ATOM 918 C CA . ILE A 1 126 ? 29.136 12.000 -20.291 1.00 51.00 126 ILE A CA 1
ATOM 919 C C . ILE A 1 126 ? 30.484 11.509 -20.845 1.00 51.00 126 ILE A C 1
ATOM 921 O O . ILE A 1 126 ? 31.519 12.126 -20.582 1.00 51.00 126 ILE A O 1
ATOM 925 N N . CYS A 1 127 ? 30.491 10.460 -21.674 1.00 51.19 127 CYS A N 1
ATOM 926 C CA . CYS A 1 127 ? 31.713 9.972 -22.319 1.00 51.19 127 CYS A CA 1
ATOM 927 C C . CYS A 1 127 ? 32.304 10.985 -23.319 1.00 51.19 127 CYS A C 1
ATOM 929 O O . CYS A 1 127 ? 33.522 11.162 -23.359 1.00 51.19 127 CYS A O 1
ATOM 931 N N . CYS A 1 128 ? 31.466 11.701 -24.077 1.00 52.34 128 CYS A N 1
ATOM 932 C CA . CYS A 1 128 ? 31.934 12.720 -25.024 1.00 52.34 128 CYS A CA 1
ATOM 933 C C . CYS A 1 128 ? 32.526 13.957 -24.328 1.00 52.34 128 CYS A C 1
ATOM 935 O O . CYS A 1 128 ? 33.518 14.514 -24.800 1.00 52.34 128 CYS A O 1
ATOM 937 N N . LEU A 1 129 ? 31.967 14.368 -23.184 1.00 54.19 129 LEU A N 1
ATOM 938 C CA . LEU A 1 129 ? 32.484 15.501 -22.408 1.00 54.19 129 LEU A CA 1
ATOM 939 C C . LEU A 1 129 ? 33.847 15.193 -21.767 1.00 54.19 129 LEU A C 1
ATOM 941 O O . LEU A 1 129 ? 34.729 16.049 -21.772 1.00 54.19 129 LEU A O 1
ATOM 945 N N . LEU A 1 130 ? 34.065 13.963 -21.289 1.00 54.72 130 LEU A N 1
ATOM 946 C CA . LEU A 1 130 ? 35.362 13.540 -20.742 1.00 54.72 130 LEU A CA 1
ATOM 947 C C . LEU A 1 130 ? 36.459 13.476 -21.818 1.00 54.72 130 LEU A C 1
ATOM 949 O O . LEU A 1 130 ? 37.594 13.877 -21.558 1.00 54.72 130 LEU A O 1
ATOM 953 N N . ALA A 1 131 ? 36.123 13.046 -23.039 1.00 54.94 131 ALA A N 1
ATOM 954 C CA . ALA A 1 131 ? 37.062 13.042 -24.162 1.00 54.94 131 ALA A CA 1
ATOM 955 C C . ALA A 1 131 ? 37.460 14.466 -24.601 1.00 54.94 131 ALA A C 1
ATOM 957 O O . ALA A 1 131 ? 38.629 14.718 -24.895 1.00 54.94 131 ALA A O 1
ATOM 958 N N . ALA A 1 132 ? 36.518 15.415 -24.588 1.00 54.25 132 ALA A N 1
ATOM 959 C CA . ALA A 1 132 ? 36.789 16.811 -24.935 1.00 54.25 132 ALA A CA 1
ATOM 960 C C . ALA A 1 132 ? 37.684 17.519 -23.899 1.00 54.25 132 ALA A C 1
ATOM 962 O O . ALA A 1 132 ? 38.593 18.259 -24.273 1.00 54.25 132 ALA A O 1
ATOM 963 N N . VAL A 1 133 ? 37.481 17.256 -22.602 1.00 59.59 133 VAL A N 1
ATOM 964 C CA . VAL A 1 133 ? 38.331 17.808 -21.529 1.00 59.59 133 VAL A CA 1
ATOM 965 C C . VAL A 1 133 ? 39.737 17.192 -21.556 1.00 59.59 133 VAL A C 1
ATOM 967 O O . VAL A 1 133 ? 40.718 17.909 -21.368 1.00 59.59 133 VAL A O 1
ATOM 970 N N . GLY A 1 134 ? 39.861 15.897 -21.871 1.00 57.34 134 GLY A N 1
ATOM 971 C CA . GLY A 1 134 ? 41.160 15.239 -22.056 1.00 57.34 134 GLY A CA 1
ATOM 972 C C . GLY A 1 134 ? 41.957 15.788 -23.246 1.00 57.34 134 GLY A C 1
ATOM 973 O O . GLY A 1 134 ? 43.162 16.003 -23.129 1.00 57.34 134 GLY A O 1
ATOM 974 N N . ALA A 1 135 ? 41.290 16.088 -24.365 1.00 55.75 135 ALA A N 1
ATOM 975 C CA . ALA A 1 135 ? 41.933 16.704 -25.525 1.00 55.75 135 ALA A CA 1
ATOM 976 C C . ALA A 1 135 ? 42.404 18.140 -25.232 1.00 55.75 135 ALA A C 1
ATOM 978 O O . ALA A 1 135 ? 43.519 18.501 -25.595 1.00 55.75 135 ALA A O 1
ATOM 979 N N . LEU A 1 136 ? 41.605 18.943 -24.521 1.00 53.75 136 LEU A N 1
ATOM 980 C CA . LEU A 1 136 ? 41.983 20.309 -24.132 1.00 53.75 136 LEU A CA 1
ATOM 981 C C . LEU A 1 136 ? 43.136 20.347 -23.115 1.00 53.75 136 LEU A C 1
ATOM 983 O O . LEU A 1 136 ? 43.956 21.260 -23.167 1.00 53.75 136 LEU A O 1
ATOM 987 N N . GLY A 1 137 ? 43.249 19.343 -22.239 1.00 53.62 137 GLY A N 1
ATOM 988 C CA . GLY A 1 137 ? 44.386 19.198 -21.325 1.00 53.62 137 GLY A CA 1
ATOM 989 C C . GLY A 1 137 ? 45.711 18.870 -22.025 1.00 53.62 137 GLY A C 1
ATOM 990 O O . GLY A 1 137 ? 46.764 19.259 -21.533 1.00 53.62 137 GLY A O 1
ATOM 991 N N . PHE A 1 138 ? 45.672 18.216 -23.191 1.00 50.31 138 PHE A N 1
ATOM 992 C CA . PHE A 1 138 ? 46.870 17.878 -23.973 1.00 50.31 138 PHE A CA 1
ATOM 993 C C . PHE A 1 138 ? 47.411 19.062 -24.797 1.00 50.31 138 PHE A C 1
ATOM 995 O O . PHE A 1 138 ? 48.577 19.065 -25.168 1.00 50.31 138 PHE A O 1
ATOM 1002 N N . PHE A 1 139 ? 46.586 20.080 -25.070 1.00 50.62 139 PHE A N 1
ATOM 1003 C CA . PHE A 1 139 ? 47.003 21.310 -25.764 1.00 50.62 139 PHE A CA 1
ATOM 1004 C C . PHE A 1 139 ? 47.450 22.437 -24.818 1.00 50.62 139 PHE A C 1
ATOM 1006 O O . PHE A 1 139 ? 47.926 23.470 -25.286 1.00 50.62 139 PHE A O 1
ATOM 1013 N N . LEU A 1 140 ? 47.282 22.258 -23.504 1.00 48.09 140 LEU A N 1
ATOM 1014 C CA . LEU A 1 140 ? 47.672 23.217 -22.462 1.00 48.09 140 LEU A CA 1
ATOM 1015 C C . LEU A 1 140 ? 48.853 22.723 -21.599 1.00 48.09 140 LEU A C 1
ATOM 1017 O O . LEU A 1 140 ? 49.163 23.361 -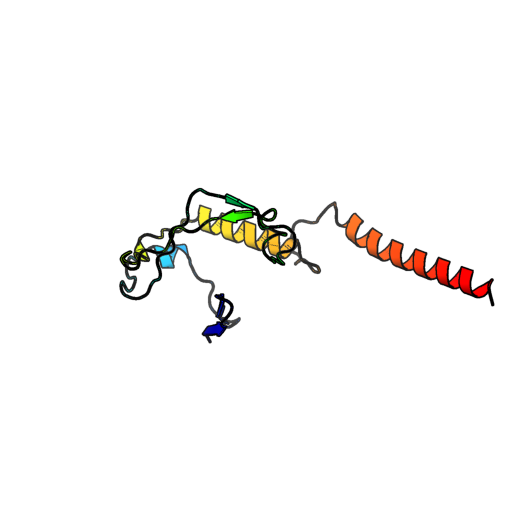20.592 1.00 48.09 140 LEU A O 1
ATOM 1021 N N . ALA A 1 141 ? 49.498 21.618 -21.991 1.00 44.38 141 ALA A N 1
ATOM 1022 C CA . ALA A 1 141 ? 50.735 21.090 -21.410 1.00 44.38 141 ALA A CA 1
ATOM 1023 C C . ALA A 1 141 ? 51.917 21.266 -22.373 1.00 44.38 141 ALA A C 1
ATOM 1025 O O . ALA A 1 141 ? 51.707 21.101 -23.596 1.00 44.38 141 ALA A O 1
#